Protein AF-A0A1A7ZN73-F1 (afdb_monomer_lite)

pLDDT: mean 72.62, std 24.09, range [37.47, 98.56]

InterPro domains:
  IPR001356 Homeodomain [PF00046] (1-51)
  IPR001356 Homeodomain [PS50071] (1-52)
  IPR001356 Homeodomain [SM00389] (1-56)
  IPR001356 Homeodomain [cd00086] (1-53)
  IPR009057 Homedomain-like superfamily [SSF46689] (1-52)
  IPR017970 Homeobox, conserved site [PS00027] (27-50)
  IPR020479 Homeodomain, metazoa [PR00024] (16-27)
  IPR020479 Homeodomain, metazoa [PR00024] (31-41)
  IPR020479 Homeodomain, metazoa [PR00024] (41-50)
  IPR046327 Homeobox protein Hox-A1/B1/D1 [PTHR45946] (1-82)

Foldseek 3Di:
DDPVLVVVLVVVCVVPLDDDPVRLVVSCVVSVHDSVVSVVVSVVVVVVVVVVVVVVVVVVVVVVVVVVVVPDDDDDDDDDDDDDDDDDDPDDDDDDPPPDDDDDPPPDDDD

Sequence (111 aa):
FTTKQLTELEKEFHFNKYLTRARRVEIAAALQLNETQVKIWFQNRRMKWKRSRKAKEQASTSNQAEKERLRSGGKTASDKSDDGRRGVNPDSRGADFALEDGEEVEDEEEE

Organism: Nothobranchius furzeri (NCBI:txid105023)

Structure (mmCIF, N/CA/C/O backbone):
data_AF-A0A1A7ZN73-F1
#
_entry.id   AF-A0A1A7ZN73-F1
#
loop_
_atom_site.group_PDB
_atom_site.id
_atom_site.type_symbol
_atom_site.label_atom_id
_atom_site.label_alt_id
_atom_site.label_comp_id
_atom_site.label_asym_id
_atom_site.label_entity_id
_atom_site.label_seq_id
_atom_site.pdbx_PDB_ins_code
_atom_site.Cartn_x
_atom_site.Cartn_y
_atom_site.Cartn_z
_atom_site.occupancy
_atom_site.B_iso_or_equiv
_atom_site.auth_seq_id
_atom_site.auth_comp_id
_atom_site.auth_asym_id
_atom_site.auth_atom_id
_atom_site.pdbx_PDB_model_num
ATOM 1 N N . PHE A 1 1 ? 7.526 -3.951 8.472 1.00 93.69 1 PHE A N 1
ATOM 2 C CA . PHE A 1 1 ? 6.294 -4.745 8.315 1.00 93.69 1 PHE A CA 1
ATOM 3 C C . PHE A 1 1 ? 6.612 -6.203 8.589 1.00 93.69 1 PHE A C 1
ATOM 5 O O . PHE A 1 1 ? 7.669 -6.655 8.163 1.00 93.69 1 PHE A O 1
ATOM 12 N N . THR A 1 2 ? 5.748 -6.917 9.303 1.00 98.06 2 THR A N 1
ATOM 13 C CA . THR A 1 2 ? 5.835 -8.375 9.480 1.00 98.06 2 THR A CA 1
ATOM 14 C C . THR A 1 2 ? 5.365 -9.099 8.216 1.00 98.06 2 THR A C 1
ATOM 16 O O . THR A 1 2 ? 4.683 -8.505 7.379 1.00 98.06 2 THR A O 1
ATOM 19 N N . THR A 1 3 ? 5.675 -10.392 8.081 1.00 97.44 3 THR A N 1
ATOM 20 C CA . THR A 1 3 ? 5.200 -11.206 6.948 1.00 97.44 3 THR A CA 1
ATOM 21 C C . THR A 1 3 ? 3.678 -11.165 6.829 1.00 97.44 3 THR A C 1
ATOM 23 O O . THR A 1 3 ? 3.165 -10.896 5.750 1.00 97.44 3 THR A O 1
ATOM 26 N N . LYS A 1 4 ? 2.955 -11.307 7.951 1.00 97.06 4 LYS A N 1
ATOM 27 C CA . LYS A 1 4 ? 1.487 -11.208 7.985 1.00 97.06 4 LYS A CA 1
ATOM 28 C C . LYS A 1 4 ? 0.988 -9.847 7.483 1.00 97.06 4 LYS A C 1
ATOM 30 O O . LYS A 1 4 ? 0.074 -9.803 6.669 1.00 97.06 4 LYS A O 1
ATOM 35 N N . GLN A 1 5 ? 1.598 -8.744 7.930 1.00 97.81 5 GLN A N 1
ATOM 36 C CA . GLN A 1 5 ? 1.221 -7.397 7.478 1.00 97.81 5 GLN A CA 1
ATOM 37 C C . GLN A 1 5 ? 1.430 -7.228 5.969 1.00 97.81 5 GLN A C 1
ATOM 39 O O . GLN A 1 5 ? 0.588 -6.645 5.297 1.00 97.81 5 GLN A O 1
ATOM 44 N N . LEU A 1 6 ? 2.535 -7.748 5.428 1.00 98.38 6 LEU A N 1
ATOM 45 C CA . LEU A 1 6 ? 2.807 -7.690 3.992 1.00 98.38 6 LEU A CA 1
ATOM 46 C C . LEU A 1 6 ? 1.794 -8.506 3.185 1.00 98.38 6 LEU A C 1
ATOM 48 O O . LEU A 1 6 ? 1.324 -8.015 2.165 1.00 98.38 6 LEU A O 1
ATOM 52 N N . THR A 1 7 ? 1.428 -9.704 3.647 1.00 98.19 7 THR A N 1
ATOM 53 C CA . THR A 1 7 ? 0.422 -10.544 2.983 1.00 98.19 7 THR A CA 1
ATOM 54 C C . THR A 1 7 ? -0.933 -9.845 2.901 1.00 98.19 7 THR A C 1
ATOM 56 O O . THR A 1 7 ? -1.533 -9.807 1.829 1.00 98.19 7 THR A O 1
ATOM 59 N N . GLU A 1 8 ? -1.389 -9.234 3.995 1.00 97.94 8 GLU A N 1
ATOM 60 C CA . GLU A 1 8 ? -2.661 -8.503 4.003 1.00 97.94 8 GLU A CA 1
ATOM 61 C C . GLU A 1 8 ? -2.606 -7.252 3.110 1.00 97.94 8 GLU A C 1
ATOM 63 O O . GLU A 1 8 ? -3.521 -7.013 2.324 1.00 97.94 8 GLU A O 1
ATOM 68 N N . LEU A 1 9 ? -1.504 -6.491 3.141 1.00 98.25 9 LEU A N 1
ATOM 69 C CA . LEU A 1 9 ? -1.304 -5.347 2.241 1.00 98.25 9 LEU A CA 1
ATOM 70 C C . LEU A 1 9 ? -1.287 -5.770 0.765 1.00 98.25 9 LEU A C 1
ATOM 72 O O . LEU A 1 9 ? -1.834 -5.074 -0.092 1.00 98.25 9 LEU A O 1
ATOM 76 N N . GLU A 1 10 ? -0.676 -6.912 0.445 1.00 98.25 10 GLU A N 1
ATOM 77 C CA . GLU A 1 10 ? -0.714 -7.466 -0.905 1.00 98.25 10 GLU A CA 1
ATOM 78 C C . GLU A 1 10 ? -2.120 -7.894 -1.299 1.00 98.25 10 GLU A C 1
ATOM 80 O O . GLU A 1 10 ? -2.537 -7.569 -2.408 1.00 98.25 10 GLU A O 1
ATOM 85 N N . LYS A 1 11 ? -2.866 -8.570 -0.425 1.00 97.81 11 LYS A N 1
ATOM 86 C CA . LYS A 1 11 ? -4.258 -8.958 -0.680 1.00 97.81 11 LYS A CA 1
ATOM 87 C C . LYS A 1 11 ? -5.123 -7.742 -1.021 1.00 97.81 11 LYS A C 1
ATOM 89 O O . LYS A 1 11 ? -5.790 -7.743 -2.054 1.00 97.81 11 LYS A O 1
ATOM 94 N N . GLU A 1 12 ? -5.030 -6.680 -0.226 1.00 97.50 12 GLU A N 1
ATOM 95 C CA . GLU A 1 12 ? -5.731 -5.418 -0.490 1.00 97.50 12 GLU A CA 1
ATOM 96 C C . GLU A 1 12 ? -5.287 -4.784 -1.810 1.00 97.50 12 GLU A C 1
ATOM 98 O O . GLU A 1 12 ? -6.123 -4.373 -2.610 1.00 97.50 12 GLU A O 1
ATOM 103 N N . PHE A 1 13 ? -3.983 -4.783 -2.109 1.00 98.00 13 PHE A N 1
ATOM 104 C CA . PHE A 1 13 ? -3.484 -4.284 -3.391 1.00 98.00 13 PHE A CA 1
ATOM 105 C C . PHE A 1 13 ? -4.008 -5.085 -4.588 1.00 98.00 13 PHE A C 1
ATOM 107 O O . PHE A 1 13 ? -4.164 -4.538 -5.683 1.00 98.00 13 PHE A O 1
ATOM 114 N N . HIS A 1 14 ? -4.254 -6.389 -4.436 1.00 97.19 14 HIS A N 1
ATOM 115 C CA . HIS A 1 14 ? -4.866 -7.189 -5.496 1.00 97.19 14 HIS A CA 1
ATOM 116 C C . HIS A 1 14 ? -6.302 -6.742 -5.763 1.00 97.19 14 HIS A C 1
ATOM 118 O O . HIS A 1 14 ? -6.632 -6.579 -6.938 1.00 97.19 14 HIS A O 1
ATOM 124 N N . PHE A 1 15 ? -7.070 -6.464 -4.706 1.00 96.62 15 PHE A N 1
ATOM 125 C CA . PHE A 1 15 ? -8.444 -5.972 -4.784 1.00 96.62 15 PHE A CA 1
ATOM 126 C C . PHE A 1 15 ? -8.532 -4.559 -5.376 1.00 96.62 15 PHE A C 1
ATOM 128 O O . PHE A 1 15 ? -9.264 -4.345 -6.336 1.00 96.62 15 PHE A O 1
ATOM 135 N N . ASN A 1 16 ? -7.734 -3.613 -4.872 1.00 95.12 16 ASN A N 1
ATOM 136 C CA . ASN A 1 16 ? -7.677 -2.249 -5.391 1.00 95.12 16 ASN A CA 1
ATOM 137 C C . ASN A 1 16 ? -6.228 -1.723 -5.420 1.00 95.12 16 ASN A C 1
ATOM 139 O O . ASN A 1 16 ? -5.493 -1.804 -4.437 1.00 95.12 16 ASN A O 1
ATOM 143 N N . LYS A 1 17 ? -5.788 -1.163 -6.558 1.00 96.50 17 LYS A N 1
ATOM 144 C CA . LYS A 1 17 ? -4.425 -0.603 -6.713 1.00 96.50 17 LYS A CA 1
ATOM 145 C C . LYS A 1 17 ? -4.252 0.730 -5.976 1.00 96.50 17 LYS A C 1
ATOM 147 O O . LYS A 1 17 ? -3.117 1.163 -5.726 1.00 96.50 17 LYS A O 1
ATOM 152 N N . TYR A 1 18 ? -5.359 1.371 -5.622 1.00 97.25 18 TYR A N 1
ATOM 153 C CA . TYR A 1 18 ? -5.433 2.629 -4.896 1.00 97.25 18 TYR A CA 1
ATOM 154 C C . TYR A 1 18 ? -6.286 2.442 -3.640 1.00 97.25 18 TYR A C 1
ATOM 156 O O . TYR A 1 18 ? -7.045 1.490 -3.524 1.00 97.25 18 TYR A O 1
ATOM 164 N N . LEU A 1 19 ? -6.098 3.311 -2.651 1.00 96.25 19 LEU A N 1
ATOM 165 C CA . LEU A 1 19 ? -6.860 3.256 -1.406 1.00 96.25 19 LEU A CA 1
ATOM 166 C C . LEU A 1 19 ? -7.607 4.566 -1.228 1.00 96.25 19 LEU A C 1
ATOM 168 O O . LEU A 1 19 ? -6.973 5.626 -1.273 1.00 96.25 19 LEU A O 1
ATOM 172 N N . THR A 1 20 ? -8.898 4.467 -0.921 1.00 97.00 20 THR A N 1
ATOM 173 C CA . THR A 1 20 ? -9.691 5.588 -0.408 1.00 97.00 20 THR A CA 1
ATOM 174 C C . THR A 1 20 ? -9.210 5.983 0.991 1.00 97.00 20 THR A C 1
ATOM 176 O O . THR A 1 20 ? -8.454 5.251 1.651 1.00 97.00 20 THR A O 1
ATOM 179 N N . ARG A 1 21 ? -9.629 7.160 1.473 1.00 96.62 21 ARG A N 1
ATOM 180 C CA . ARG A 1 21 ? -9.309 7.618 2.833 1.00 96.62 21 ARG A CA 1
ATOM 181 C C . ARG A 1 21 ? -9.822 6.630 3.881 1.00 96.62 21 ARG A C 1
ATOM 183 O O . ARG A 1 21 ? -9.026 6.191 4.709 1.00 96.62 21 ARG A O 1
ATOM 190 N N . ALA A 1 22 ? -11.097 6.250 3.795 1.00 96.88 22 ALA A N 1
ATOM 191 C CA . ALA A 1 22 ? -11.739 5.323 4.726 1.00 96.88 22 ALA A CA 1
ATOM 192 C C . ALA A 1 22 ? -11.013 3.972 4.771 1.00 96.88 22 ALA A C 1
ATOM 194 O O . ALA A 1 22 ? -10.590 3.523 5.836 1.00 96.88 22 ALA A O 1
ATOM 195 N N . ARG A 1 23 ? -10.733 3.379 3.601 1.00 97.06 23 ARG A N 1
ATOM 196 C CA . ARG A 1 23 ? -10.056 2.079 3.539 1.00 97.06 23 ARG A CA 1
ATOM 197 C C . ARG A 1 23 ? -8.641 2.121 4.117 1.00 97.06 23 ARG A C 1
ATOM 199 O O . ARG A 1 23 ? -8.183 1.155 4.722 1.00 97.06 23 ARG A O 1
ATOM 206 N N . ARG A 1 24 ? -7.935 3.246 3.965 1.00 98.06 24 ARG A N 1
ATOM 207 C CA . ARG A 1 24 ? -6.611 3.440 4.573 1.00 98.06 24 ARG A CA 1
ATOM 208 C C . ARG A 1 24 ? -6.673 3.400 6.098 1.00 98.06 24 ARG A C 1
ATOM 210 O O . ARG A 1 24 ? -5.807 2.759 6.691 1.00 98.06 24 ARG A O 1
ATOM 217 N N . VAL A 1 25 ? -7.673 4.047 6.699 1.00 98.25 25 VAL A N 1
ATOM 218 C CA . VAL A 1 25 ? -7.888 4.043 8.155 1.00 98.25 25 VAL A CA 1
ATOM 219 C C . VAL A 1 25 ? -8.171 2.616 8.637 1.00 98.25 25 VAL A C 1
ATOM 221 O O . VAL A 1 25 ? -7.529 2.153 9.577 1.00 98.25 25 VAL A O 1
ATOM 224 N N . GLU A 1 26 ? -9.059 1.886 7.953 1.00 97.94 26 GLU A N 1
ATOM 225 C CA . GLU A 1 26 ? -9.408 0.497 8.293 1.00 97.94 26 GLU A CA 1
ATOM 226 C C . GLU A 1 26 ? -8.190 -0.437 8.276 1.00 97.94 26 GLU A C 1
ATOM 228 O O . GLU A 1 26 ? -7.929 -1.154 9.244 1.00 97.94 26 GLU A O 1
ATOM 233 N N . ILE A 1 27 ? -7.411 -0.407 7.190 1.00 97.44 27 ILE A N 1
ATOM 234 C CA . ILE A 1 27 ? -6.225 -1.260 7.033 1.00 97.44 27 ILE A CA 1
ATOM 235 C C . ILE A 1 27 ? -5.158 -0.899 8.072 1.00 97.44 27 ILE A C 1
ATOM 237 O O . ILE A 1 27 ? -4.524 -1.786 8.645 1.00 97.44 27 ILE A O 1
ATOM 241 N N . ALA A 1 28 ? -4.951 0.395 8.324 1.00 98.19 28 ALA A N 1
ATOM 242 C CA . ALA A 1 28 ? -4.011 0.876 9.331 1.00 98.19 28 ALA A CA 1
ATOM 243 C C . ALA A 1 28 ? -4.363 0.335 10.726 1.00 98.19 28 ALA A C 1
ATOM 245 O O . ALA A 1 28 ? -3.500 -0.236 11.399 1.00 98.19 28 ALA A O 1
ATOM 246 N N . ALA A 1 29 ? -5.639 0.423 11.113 1.00 97.94 29 ALA A N 1
ATOM 247 C CA . ALA A 1 29 ? -6.129 -0.102 12.382 1.00 97.94 29 ALA A CA 1
ATOM 248 C C . ALA A 1 29 ? -5.977 -1.631 12.474 1.00 97.94 29 ALA A C 1
ATOM 250 O O . ALA A 1 29 ? -5.430 -2.137 13.455 1.00 97.94 29 ALA A O 1
ATOM 251 N N . ALA A 1 30 ? -6.384 -2.368 11.435 1.00 97.38 30 ALA A N 1
ATOM 252 C CA . ALA A 1 3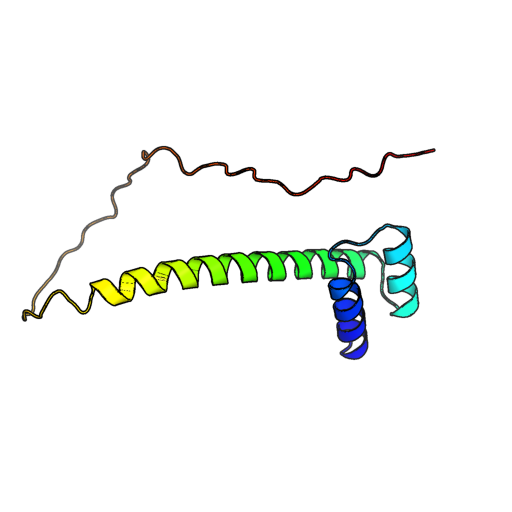0 ? -6.333 -3.832 11.417 1.00 97.38 30 ALA A CA 1
ATOM 253 C C . ALA A 1 30 ? -4.901 -4.392 11.481 1.00 97.38 30 ALA A C 1
ATOM 255 O O . ALA A 1 30 ? -4.661 -5.445 12.075 1.00 97.38 30 ALA A O 1
ATOM 256 N N . LEU A 1 31 ? -3.940 -3.695 10.869 1.00 97.38 31 LEU A N 1
ATOM 257 C CA . LEU A 1 31 ? -2.543 -4.126 10.801 1.00 97.38 31 LEU A CA 1
ATOM 258 C C . LEU A 1 31 ? -1.653 -3.511 11.883 1.00 97.38 31 LEU A C 1
ATOM 260 O O . LEU A 1 31 ? -0.467 -3.844 11.920 1.00 97.38 31 LEU A O 1
ATOM 264 N N . GLN A 1 32 ? -2.200 -2.652 12.751 1.00 97.81 32 GLN A N 1
ATOM 265 C CA . GLN A 1 32 ? -1.452 -1.867 13.741 1.00 97.81 32 GLN A CA 1
ATOM 266 C C . GLN A 1 32 ? -0.309 -1.068 13.094 1.00 97.81 32 GLN A C 1
ATOM 268 O O . GLN A 1 32 ? 0.848 -1.122 13.515 1.00 97.81 32 GLN A O 1
ATOM 273 N N . LEU A 1 33 ? -0.635 -0.358 12.015 1.00 97.44 33 LEU A N 1
ATOM 274 C CA . LEU A 1 33 ? 0.278 0.501 11.268 1.00 97.44 33 LEU A CA 1
ATOM 275 C C . LEU A 1 33 ? -0.255 1.929 11.245 1.00 97.44 33 LEU A C 1
ATOM 277 O O . LEU A 1 33 ? -1.453 2.162 11.345 1.00 97.44 33 LEU A O 1
ATOM 281 N N . ASN A 1 34 ? 0.633 2.892 11.027 1.00 98.12 34 ASN A N 1
ATOM 282 C CA . ASN A 1 34 ? 0.216 4.260 10.757 1.00 98.12 34 ASN A CA 1
ATOM 283 C C . ASN A 1 34 ? -0.321 4.382 9.329 1.00 98.12 34 ASN A C 1
ATOM 285 O O . ASN A 1 34 ? 0.214 3.794 8.384 1.00 98.12 34 ASN A O 1
ATOM 289 N N . GLU A 1 35 ? -1.308 5.251 9.138 1.00 98.00 35 GLU A N 1
ATOM 290 C CA . GLU A 1 35 ? -1.897 5.531 7.826 1.00 98.00 35 GLU A CA 1
ATOM 291 C C . GLU A 1 35 ? -0.856 5.960 6.786 1.00 98.00 35 GLU A C 1
ATOM 293 O O . GLU A 1 35 ? -0.915 5.571 5.618 1.00 98.00 35 GLU A O 1
ATOM 298 N N . THR A 1 36 ? 0.148 6.721 7.226 1.00 98.00 36 THR A N 1
ATOM 299 C CA . THR A 1 36 ? 1.290 7.132 6.405 1.00 98.00 36 THR A CA 1
ATOM 300 C C . THR A 1 36 ? 2.108 5.935 5.924 1.00 98.00 36 THR A C 1
ATOM 302 O O . THR A 1 36 ? 2.529 5.910 4.771 1.00 98.00 36 THR A O 1
ATOM 305 N N . GLN A 1 37 ? 2.302 4.911 6.760 1.00 98.38 37 GLN A N 1
ATOM 306 C CA . GLN A 1 37 ? 3.033 3.702 6.371 1.00 98.38 37 GLN A CA 1
ATOM 307 C C . GLN A 1 37 ? 2.261 2.914 5.310 1.00 98.38 37 GLN A C 1
ATOM 309 O O . GLN A 1 37 ? 2.859 2.476 4.327 1.00 98.38 37 GLN A O 1
ATOM 314 N N . VAL A 1 38 ? 0.938 2.797 5.466 1.00 98.06 38 VAL A N 1
ATOM 315 C CA . VAL A 1 38 ? 0.058 2.178 4.463 1.00 98.06 38 VAL A CA 1
ATOM 316 C C . VAL A 1 38 ? 0.097 2.978 3.154 1.00 98.06 38 VAL A C 1
ATOM 318 O O . VAL A 1 38 ? 0.302 2.403 2.084 1.00 98.06 38 VAL A O 1
ATOM 321 N N . LYS A 1 39 ? 0.012 4.316 3.225 1.00 97.94 39 LYS A N 1
ATOM 322 C CA . LYS A 1 39 ? 0.125 5.219 2.064 1.00 97.94 39 LYS A CA 1
ATOM 323 C C . LYS A 1 39 ? 1.444 5.014 1.311 1.00 97.94 39 LYS A C 1
ATOM 325 O O . LYS A 1 39 ? 1.425 4.809 0.098 1.00 97.94 39 LYS A O 1
ATOM 330 N N . ILE A 1 40 ? 2.576 5.039 2.017 1.00 98.50 40 ILE A N 1
ATOM 331 C CA . ILE A 1 40 ? 3.913 4.860 1.428 1.00 98.50 40 ILE A CA 1
ATOM 332 C C . ILE A 1 40 ? 4.052 3.462 0.821 1.00 98.50 40 ILE A C 1
ATOM 334 O O . ILE A 1 40 ? 4.566 3.316 -0.289 1.00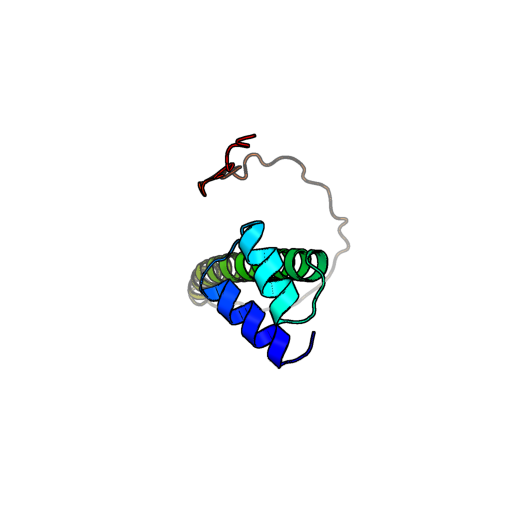 98.50 40 ILE A O 1
ATOM 338 N N . TRP A 1 41 ? 3.571 2.425 1.511 1.00 98.50 41 TRP A N 1
ATOM 339 C CA . TRP A 1 41 ? 3.639 1.064 0.992 1.00 98.50 41 TRP A CA 1
ATOM 340 C C . TRP A 1 41 ? 2.861 0.926 -0.323 1.00 98.50 41 TRP A C 1
ATOM 342 O O . TRP A 1 41 ? 3.409 0.406 -1.294 1.00 98.50 41 TRP A O 1
ATOM 352 N N . PHE A 1 42 ? 1.642 1.472 -0.411 1.00 98.56 42 PHE A N 1
ATOM 353 C CA . PHE A 1 42 ? 0.843 1.443 -1.643 1.00 98.56 42 PHE A CA 1
ATOM 354 C C . PHE A 1 42 ? 1.492 2.232 -2.787 1.00 98.56 42 PHE A C 1
ATOM 356 O O . PHE A 1 42 ? 1.495 1.766 -3.929 1.00 98.56 42 PHE A O 1
ATOM 363 N N . GLN A 1 43 ? 2.109 3.382 -2.499 1.00 98.44 43 GLN A N 1
ATOM 364 C CA . GLN A 1 43 ? 2.888 4.131 -3.493 1.00 98.44 43 GLN A CA 1
ATOM 365 C C . GLN A 1 43 ? 4.052 3.290 -4.035 1.00 98.44 43 GLN A C 1
ATOM 367 O O . GLN A 1 43 ? 4.180 3.104 -5.248 1.00 98.44 43 GLN A O 1
ATOM 372 N N . ASN A 1 44 ? 4.854 2.699 -3.148 1.00 98.19 44 ASN A N 1
ATOM 373 C CA . ASN A 1 44 ? 5.965 1.827 -3.529 1.00 98.19 44 ASN A CA 1
ATOM 374 C C . ASN A 1 44 ? 5.485 0.608 -4.325 1.00 98.19 44 ASN A C 1
ATOM 376 O O . ASN A 1 44 ? 6.102 0.219 -5.326 1.00 98.19 44 ASN A O 1
ATOM 380 N N . ARG A 1 45 ? 4.351 0.026 -3.922 1.00 98.19 45 ARG A N 1
ATOM 381 C CA . ARG A 1 45 ? 3.766 -1.135 -4.586 1.00 98.19 45 ARG A CA 1
ATOM 382 C C . ARG A 1 45 ? 3.320 -0.810 -6.009 1.00 98.19 45 ARG A C 1
ATOM 384 O O . ARG A 1 45 ? 3.670 -1.572 -6.918 1.00 98.19 45 ARG A O 1
ATOM 391 N N . ARG A 1 46 ? 2.651 0.331 -6.225 1.00 97.62 46 ARG A N 1
ATOM 392 C CA . ARG A 1 46 ? 2.293 0.833 -7.565 1.00 97.62 46 ARG A CA 1
ATOM 393 C C . ARG A 1 46 ? 3.525 1.090 -8.424 1.00 97.62 46 ARG A C 1
ATOM 395 O O . ARG A 1 46 ? 3.558 0.676 -9.581 1.00 97.62 46 ARG A O 1
ATOM 402 N N . MET A 1 47 ? 4.579 1.676 -7.857 1.00 97.12 47 MET A N 1
ATOM 403 C CA . MET A 1 47 ? 5.831 1.900 -8.588 1.00 97.12 47 MET A CA 1
ATOM 404 C C . MET A 1 47 ? 6.475 0.591 -9.058 1.00 97.12 47 MET A C 1
ATOM 406 O O . MET A 1 47 ? 6.973 0.524 -10.183 1.00 97.12 47 MET A O 1
ATOM 410 N N . LYS A 1 48 ? 6.465 -0.462 -8.231 1.00 95.25 48 LYS A N 1
ATOM 411 C CA . LYS A 1 48 ? 6.958 -1.793 -8.628 1.00 95.25 48 LYS A CA 1
ATOM 412 C C . LYS A 1 48 ? 6.078 -2.422 -9.711 1.00 95.25 48 LYS A C 1
ATOM 414 O O . LYS A 1 48 ? 6.600 -2.989 -10.666 1.00 95.25 48 LYS A O 1
ATOM 419 N N . TRP A 1 49 ? 4.758 -2.298 -9.586 1.00 94.25 49 TRP A N 1
ATOM 420 C CA . TRP A 1 49 ? 3.808 -2.808 -10.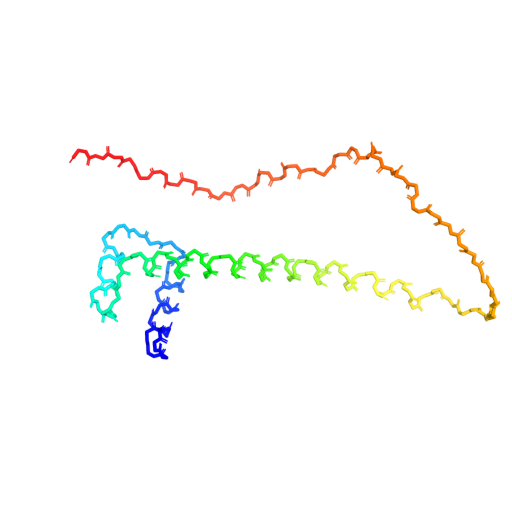577 1.00 94.25 49 TRP A CA 1
ATOM 421 C C . TRP A 1 49 ? 4.000 -2.148 -11.949 1.00 94.25 49 TRP A C 1
ATOM 423 O O . TRP A 1 49 ? 4.186 -2.853 -12.939 1.00 94.25 49 TRP A O 1
ATOM 433 N N . LYS A 1 50 ? 4.085 -0.811 -11.994 1.00 94.69 50 LYS A N 1
ATOM 434 C CA . LYS A 1 50 ? 4.346 -0.052 -13.227 1.00 94.69 50 LYS A CA 1
ATOM 435 C C . LYS A 1 50 ? 5.674 -0.447 -13.876 1.00 94.69 50 LYS A C 1
ATOM 437 O O . LYS A 1 50 ? 5.720 -0.703 -15.075 1.00 94.69 50 LYS A O 1
ATOM 442 N N . ARG A 1 51 ? 6.750 -0.552 -13.084 1.00 91.69 51 ARG A N 1
ATOM 443 C CA . ARG A 1 51 ? 8.069 -0.987 -13.582 1.00 91.69 51 ARG A CA 1
ATOM 444 C C . ARG A 1 51 ? 8.033 -2.399 -14.165 1.00 91.69 51 ARG A C 1
ATOM 446 O O . ARG A 1 51 ? 8.630 -2.638 -15.208 1.00 91.69 51 ARG A O 1
ATOM 453 N N . SER A 1 52 ? 7.302 -3.316 -13.533 1.00 88.06 52 SER A N 1
ATOM 454 C CA . SER A 1 52 ? 7.180 -4.688 -14.028 1.00 88.06 52 SER A CA 1
ATOM 455 C C . SER A 1 52 ? 6.421 -4.791 -15.354 1.00 88.06 52 SER A C 1
ATOM 457 O O . SER A 1 52 ? 6.721 -5.701 -16.119 1.00 88.06 52 SER A O 1
ATOM 459 N N . ARG A 1 53 ? 5.464 -3.898 -15.638 1.00 85.44 53 ARG A N 1
ATOM 460 C CA . ARG A 1 53 ? 4.745 -3.867 -16.926 1.00 85.44 53 ARG A CA 1
ATOM 461 C C . ARG A 1 53 ? 5.647 -3.378 -18.060 1.00 85.44 53 ARG A C 1
ATOM 463 O O . ARG A 1 53 ? 5.833 -4.108 -19.027 1.00 85.44 53 ARG A O 1
ATOM 470 N N . LYS A 1 54 ? 6.336 -2.250 -17.853 1.00 80.50 54 LYS A N 1
ATOM 471 C CA . LYS A 1 54 ? 7.303 -1.705 -18.824 1.00 80.50 54 LYS A CA 1
ATOM 472 C C . LYS A 1 54 ? 8.437 -2.682 -19.148 1.00 80.50 54 LYS A C 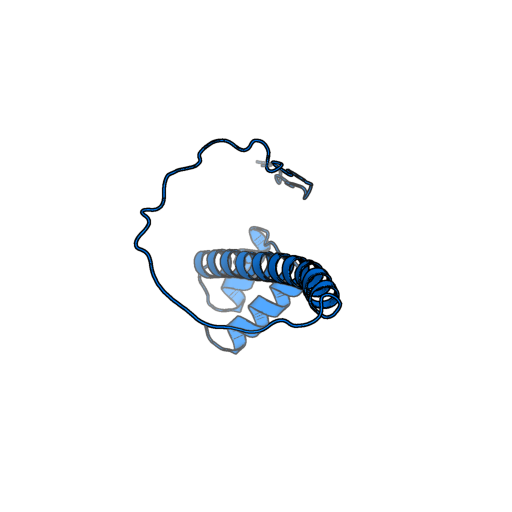1
ATOM 474 O O . LYS A 1 54 ? 8.837 -2.810 -20.298 1.00 80.50 54 LYS A O 1
ATOM 479 N N . ALA A 1 55 ? 8.936 -3.412 -18.148 1.00 77.56 55 ALA A N 1
ATOM 480 C CA . ALA A 1 55 ? 9.970 -4.424 -18.367 1.00 77.56 55 ALA A CA 1
ATOM 481 C C . ALA A 1 55 ? 9.480 -5.598 -19.235 1.00 77.56 55 ALA A C 1
ATOM 483 O O . ALA A 1 55 ? 10.246 -6.128 -20.034 1.00 77.56 55 ALA A O 1
ATOM 484 N N . LYS A 1 56 ? 8.206 -5.997 -19.106 1.00 74.56 56 LYS A N 1
ATOM 485 C CA . LYS A 1 56 ? 7.613 -7.040 -19.959 1.00 74.56 56 LYS A CA 1
ATOM 486 C C . LYS A 1 56 ? 7.443 -6.558 -21.398 1.00 74.56 56 LYS A C 1
ATOM 488 O O . LYS A 1 56 ? 7.761 -7.309 -22.311 1.00 74.56 56 LYS A O 1
ATOM 493 N N . GLU A 1 57 ? 7.018 -5.312 -21.586 1.00 70.06 57 GLU A N 1
ATOM 494 C CA . GLU A 1 57 ? 6.888 -4.682 -22.908 1.00 70.06 57 GLU A CA 1
ATOM 495 C C . GLU A 1 57 ? 8.252 -4.570 -23.618 1.00 70.06 57 GLU A C 1
ATOM 497 O O . GLU A 1 57 ? 8.382 -4.931 -24.787 1.00 70.06 57 GLU A O 1
ATOM 502 N N . GLN A 1 58 ? 9.308 -4.179 -22.896 1.00 63.22 58 GLN A N 1
ATOM 503 C CA . GLN A 1 58 ? 10.676 -4.120 -23.435 1.00 63.22 58 GLN A CA 1
ATOM 504 C C . GLN A 1 58 ? 11.280 -5.507 -23.721 1.00 63.22 58 GLN A C 1
ATOM 506 O O . GLN A 1 58 ? 12.046 -5.674 -24.671 1.00 63.22 58 GLN A O 1
ATOM 511 N N . ALA A 1 59 ? 10.927 -6.525 -22.931 1.00 60.91 59 ALA A N 1
ATOM 512 C CA . ALA A 1 59 ? 11.343 -7.901 -23.199 1.00 60.91 59 ALA A CA 1
ATOM 513 C C . ALA A 1 59 ? 10.652 -8.479 -24.447 1.00 60.91 59 ALA A C 1
ATOM 515 O O . ALA A 1 59 ? 11.282 -9.208 -25.215 1.00 60.91 59 ALA A O 1
ATOM 516 N N . SER A 1 60 ? 9.385 -8.126 -24.700 1.00 57.59 60 SER A N 1
ATOM 517 C CA . SER A 1 60 ? 8.692 -8.536 -25.928 1.00 57.59 60 SER A CA 1
ATOM 518 C C . SER A 1 60 ? 9.265 -7.894 -27.193 1.00 57.59 60 SER A C 1
ATOM 520 O O . SER A 1 60 ? 9.300 -8.557 -28.225 1.00 57.59 60 SER A O 1
ATOM 522 N N . THR A 1 61 ? 9.777 -6.659 -27.126 1.00 55.56 61 THR A N 1
ATOM 523 C CA . THR A 1 61 ? 10.406 -5.998 -28.284 1.00 55.56 61 THR A CA 1
ATOM 524 C C . THR A 1 61 ? 11.852 -6.452 -28.518 1.00 55.56 61 THR A C 1
ATOM 526 O O . THR A 1 61 ? 12.276 -6.562 -29.667 1.00 55.56 61 THR A O 1
ATOM 529 N N . SER A 1 62 ? 12.602 -6.814 -27.468 1.00 50.66 62 SER A N 1
ATOM 530 C CA . SER A 1 62 ? 13.968 -7.358 -27.615 1.00 50.66 62 SER A CA 1
ATOM 531 C C . SER A 1 62 ? 14.018 -8.760 -28.234 1.00 50.66 62 SER A C 1
ATOM 533 O O . SER A 1 62 ? 14.957 -9.062 -28.970 1.00 50.66 62 SER A O 1
ATOM 535 N N . ASN A 1 63 ? 12.995 -9.600 -28.032 1.00 44.06 63 ASN A N 1
ATOM 536 C CA . ASN A 1 63 ? 12.935 -10.933 -28.652 1.00 44.06 63 ASN A CA 1
ATOM 537 C C . ASN A 1 63 ? 12.801 -10.902 -30.188 1.00 44.06 63 ASN A C 1
ATOM 539 O O . ASN A 1 63 ? 13.078 -11.906 -30.846 1.00 44.06 63 ASN A O 1
ATOM 543 N N . GLN A 1 64 ? 12.408 -9.770 -30.782 1.00 45.75 64 GLN A N 1
ATOM 544 C CA . GLN A 1 64 ? 12.374 -9.614 -32.239 1.00 45.75 64 GLN A CA 1
ATOM 545 C C . GLN A 1 64 ? 13.754 -9.253 -32.816 1.00 45.75 64 GLN A C 1
ATOM 547 O O . GLN A 1 64 ? 14.085 -9.688 -33.918 1.00 45.75 64 GLN A O 1
ATOM 552 N N . ALA A 1 65 ? 14.597 -8.552 -32.049 1.00 47.88 65 ALA A N 1
ATOM 553 C CA . ALA A 1 65 ? 15.946 -8.172 -32.467 1.00 47.88 65 ALA A CA 1
ATOM 554 C C . ALA A 1 65 ? 16.947 -9.342 -32.430 1.00 47.88 65 ALA A C 1
ATOM 556 O O . ALA A 1 65 ? 17.923 -9.337 -33.175 1.00 47.88 65 ALA A O 1
ATOM 557 N N . GLU A 1 66 ? 16.723 -10.373 -31.609 1.00 47.25 66 GLU A N 1
ATOM 558 C CA . GLU A 1 66 ? 17.632 -11.529 -31.534 1.00 47.25 66 GLU A CA 1
ATOM 559 C C . GLU A 1 66 ? 17.462 -12.501 -32.720 1.00 47.25 66 GLU A C 1
ATOM 561 O O . GLU A 1 66 ? 18.429 -13.116 -33.173 1.00 47.25 66 GLU A O 1
ATOM 566 N N . LYS A 1 67 ? 16.258 -12.577 -33.309 1.00 43.91 67 LYS A N 1
ATOM 567 C CA . LYS A 1 67 ? 15.961 -13.485 -34.433 1.00 43.91 67 LYS A CA 1
ATOM 568 C C . LYS A 1 67 ? 16.518 -13.003 -35.784 1.00 43.91 67 LYS A C 1
ATOM 570 O O . LYS A 1 67 ? 16.684 -13.819 -36.690 1.00 43.91 67 LYS A O 1
ATOM 575 N N . GLU A 1 68 ? 16.862 -11.720 -35.923 1.00 46.56 68 GLU A N 1
ATOM 576 C CA . GLU A 1 68 ? 17.547 -11.193 -37.119 1.00 46.56 68 GLU A CA 1
ATOM 577 C C . GLU A 1 68 ? 19.072 -11.385 -37.084 1.00 46.56 68 GLU A C 1
ATOM 579 O O . GLU A 1 68 ? 19.694 -11.553 -38.133 1.00 46.56 68 GLU A O 1
ATOM 584 N N . ARG A 1 69 ? 19.688 -11.463 -35.895 1.00 49.00 69 ARG A N 1
ATOM 585 C CA . ARG A 1 69 ? 21.154 -11.591 -35.756 1.00 49.00 69 ARG A CA 1
ATOM 586 C C . ARG A 1 69 ? 21.689 -12.974 -36.130 1.00 49.00 69 ARG A C 1
ATOM 588 O O . ARG A 1 69 ? 22.877 -13.113 -36.397 1.00 49.00 69 ARG A O 1
ATOM 595 N N . LEU A 1 70 ? 20.821 -13.984 -36.200 1.00 47.56 70 LEU A N 1
ATOM 596 C CA . LEU A 1 70 ? 21.179 -15.350 -36.600 1.00 47.56 70 LEU A CA 1
ATOM 597 C C 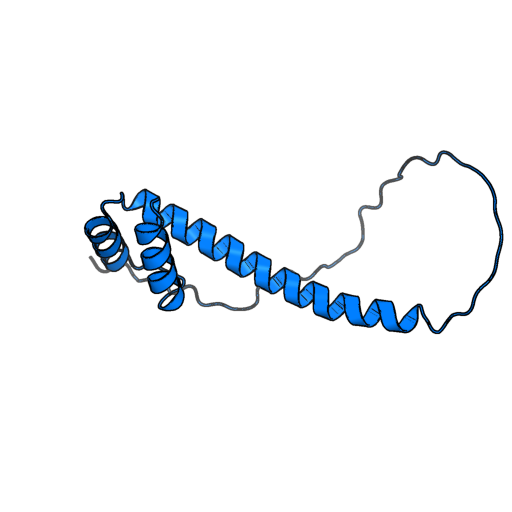. LEU A 1 70 ? 21.101 -15.588 -38.122 1.00 47.56 70 LEU A C 1
ATOM 599 O O . LEU A 1 70 ? 21.478 -16.664 -38.581 1.00 47.56 70 LEU A O 1
ATOM 603 N N . ARG A 1 71 ? 20.633 -14.611 -38.922 1.00 48.22 71 ARG A N 1
ATOM 604 C CA . ARG A 1 71 ? 20.580 -14.715 -40.398 1.00 48.22 71 ARG A CA 1
ATOM 605 C C . ARG A 1 71 ? 21.786 -14.104 -41.117 1.00 48.22 71 ARG A C 1
ATOM 607 O O . ARG A 1 71 ? 22.050 -14.489 -42.254 1.00 48.22 71 ARG A O 1
ATOM 614 N N . SER A 1 72 ? 22.534 -13.192 -40.498 1.00 47.19 72 SER A N 1
ATOM 615 C CA . SER A 1 72 ? 23.747 -12.625 -41.100 1.00 47.19 72 SER A CA 1
ATOM 616 C C . SER A 1 72 ? 24.977 -13.413 -40.652 1.00 47.19 72 SER A C 1
ATOM 618 O O . SER A 1 72 ? 25.478 -13.235 -39.542 1.00 47.19 72 SER A O 1
ATOM 620 N N . GLY A 1 73 ? 25.412 -14.316 -41.529 1.00 37.47 73 GLY A N 1
ATOM 621 C CA . GLY A 1 73 ? 26.540 -15.218 -41.346 1.00 37.47 73 GLY A CA 1
ATOM 622 C C . GLY A 1 73 ? 27.875 -14.553 -41.001 1.00 37.47 73 GLY A C 1
ATOM 623 O O . GLY A 1 73 ? 28.095 -13.356 -41.185 1.00 37.47 73 GLY A O 1
ATOM 624 N N . GLY A 1 74 ? 28.762 -15.398 -40.477 1.00 45.94 74 GLY A N 1
ATOM 625 C CA . GLY A 1 74 ? 30.036 -15.022 -39.890 1.00 45.94 74 GLY A CA 1
ATOM 626 C C . GLY A 1 74 ? 31.041 -14.351 -40.824 1.00 45.94 74 GLY A C 1
ATOM 627 O O . GLY A 1 74 ? 31.053 -14.547 -42.039 1.00 45.94 74 GLY A O 1
ATOM 628 N N . LYS A 1 75 ? 31.946 -13.604 -40.190 1.00 42.81 75 LYS A N 1
ATOM 629 C CA . LYS A 1 75 ? 33.286 -13.284 -40.678 1.00 42.81 75 LYS A CA 1
ATOM 630 C C . LYS A 1 75 ? 34.165 -12.844 -39.504 1.00 42.81 75 LYS A C 1
ATOM 632 O O . LYS A 1 75 ? 33.702 -12.265 -38.529 1.00 42.81 75 LYS A O 1
ATOM 637 N N . THR A 1 76 ? 35.416 -13.247 -39.619 1.00 39.59 76 THR A N 1
ATOM 638 C CA . THR A 1 76 ? 36.523 -13.279 -38.662 1.00 39.59 76 THR A CA 1
ATOM 639 C C . THR A 1 76 ? 37.229 -11.930 -38.457 1.00 39.59 76 THR A C 1
ATOM 641 O O . THR A 1 76 ? 37.091 -11.046 -39.295 1.00 39.59 76 THR A O 1
ATOM 644 N N . ALA A 1 77 ? 38.128 -11.915 -37.460 1.00 41.81 77 ALA A N 1
ATOM 645 C CA . ALA A 1 77 ? 39.386 -11.147 -37.361 1.00 41.81 77 ALA A CA 1
ATOM 646 C C . ALA A 1 77 ? 39.399 -9.824 -36.552 1.00 41.81 77 ALA A C 1
ATOM 648 O O . ALA A 1 77 ? 38.864 -8.804 -36.960 1.00 41.81 77 ALA A O 1
ATOM 649 N N . SER A 1 78 ? 40.060 -9.917 -35.388 1.00 44.25 78 SER A N 1
ATOM 650 C CA . SER A 1 78 ? 41.141 -9.067 -34.842 1.00 44.25 78 SER A CA 1
ATOM 651 C C . SER A 1 78 ? 41.288 -7.577 -35.210 1.00 44.25 78 SER A C 1
ATOM 653 O O . SER A 1 78 ? 41.403 -7.237 -36.381 1.00 44.25 78 SER A O 1
ATOM 655 N N . ASP A 1 79 ? 41.604 -6.804 -34.158 1.00 38.47 79 ASP A N 1
ATOM 656 C CA . ASP A 1 79 ? 42.688 -5.796 -34.048 1.00 38.47 79 ASP A CA 1
ATOM 657 C C . ASP A 1 79 ? 42.285 -4.320 -33.801 1.00 38.47 79 ASP A C 1
ATOM 659 O O . ASP A 1 79 ? 41.597 -3.698 -34.598 1.00 38.47 79 ASP A O 1
ATOM 663 N N . LYS A 1 80 ? 42.839 -3.811 -32.686 1.00 47.75 80 LYS A N 1
ATOM 664 C CA . LYS A 1 80 ? 43.292 -2.447 -32.329 1.00 47.75 80 LYS A CA 1
ATOM 665 C C . LYS A 1 80 ? 42.353 -1.222 -32.268 1.00 47.75 80 LYS A C 1
ATOM 667 O O . LYS A 1 80 ? 41.724 -0.830 -33.235 1.00 47.75 80 LYS A O 1
ATOM 672 N N . SER A 1 81 ? 42.485 -0.573 -31.098 1.00 45.34 81 SER A N 1
ATOM 673 C CA . SER A 1 81 ? 42.690 0.865 -30.819 1.00 45.34 81 SER A CA 1
ATOM 674 C C . SER A 1 81 ? 41.673 1.897 -31.315 1.00 45.34 81 SER A C 1
ATOM 676 O O . SER A 1 81 ? 41.432 1.999 -32.506 1.00 45.34 81 SER A O 1
ATOM 678 N N . ASP A 1 82 ? 41.200 2.762 -30.410 1.00 46.09 82 ASP A N 1
ATOM 679 C CA . ASP A 1 82 ? 41.553 4.199 -30.389 1.00 46.09 82 ASP A CA 1
ATOM 680 C C . ASP A 1 82 ? 40.637 5.004 -29.443 1.00 46.09 82 ASP A C 1
ATOM 682 O O . ASP A 1 82 ? 39.443 4.737 -29.300 1.00 46.09 82 ASP A O 1
ATOM 686 N N . ASP A 1 83 ? 41.252 5.970 -28.765 1.00 49.75 83 ASP A N 1
ATOM 687 C CA . ASP A 1 83 ? 40.673 6.930 -27.830 1.00 49.75 83 ASP A CA 1
ATOM 688 C C . ASP A 1 83 ? 39.842 7.974 -28.592 1.00 49.75 83 ASP A C 1
ATOM 690 O O . ASP A 1 83 ? 40.363 8.752 -29.383 1.00 49.75 83 ASP A O 1
ATOM 694 N N . GLY A 1 84 ? 38.531 8.013 -28.346 1.00 45.00 84 GLY A N 1
ATOM 695 C CA . GLY A 1 84 ? 37.623 8.922 -29.043 1.00 45.00 84 GLY A CA 1
ATOM 696 C C . GLY A 1 84 ? 36.556 9.480 -28.118 1.00 45.00 84 GLY A C 1
ATOM 697 O O . GLY A 1 84 ? 35.508 8.872 -27.903 1.00 45.00 84 GLY A O 1
ATOM 698 N N . ARG A 1 85 ? 36.837 10.658 -27.558 1.00 46.59 85 ARG A N 1
ATOM 699 C CA . ARG A 1 85 ? 35.939 11.477 -26.734 1.00 46.59 85 ARG A CA 1
ATOM 700 C C . ARG A 1 85 ? 34.507 11.506 -27.286 1.00 46.59 85 ARG A C 1
ATOM 702 O O . ARG A 1 85 ? 34.274 11.878 -28.432 1.00 46.59 85 ARG A O 1
ATOM 709 N N . ARG A 1 86 ? 33.546 11.175 -26.417 1.00 48.94 86 ARG A N 1
ATOM 710 C CA . ARG A 1 86 ? 32.098 11.284 -26.653 1.00 48.94 86 ARG A CA 1
ATOM 711 C C . ARG A 1 86 ? 31.720 12.737 -26.964 1.00 48.94 86 ARG A C 1
ATOM 713 O O . ARG A 1 86 ? 31.557 13.547 -26.055 1.00 48.94 86 ARG A O 1
ATOM 720 N N . GLY A 1 87 ? 31.601 13.044 -28.253 1.00 42.31 87 GLY A N 1
ATOM 721 C CA . GLY A 1 87 ? 30.974 14.255 -28.769 1.00 42.31 87 GLY A CA 1
ATOM 722 C C . GLY A 1 87 ? 29.452 14.180 -28.632 1.00 42.31 87 GLY A C 1
ATOM 723 O O . GLY A 1 87 ? 28.832 13.159 -28.917 1.00 42.31 87 GLY A O 1
ATOM 724 N N . VAL A 1 88 ? 28.882 15.270 -28.135 1.00 50.41 88 VAL A N 1
ATOM 725 C CA . VAL A 1 88 ? 27.470 15.493 -27.812 1.00 50.41 88 VAL A CA 1
ATOM 726 C C . VAL A 1 88 ? 26.612 15.560 -29.084 1.00 50.41 88 VAL A C 1
ATOM 728 O O . VAL A 1 88 ? 26.928 16.324 -29.988 1.00 50.41 88 VAL A O 1
ATOM 731 N N . ASN A 1 89 ? 25.496 14.823 -29.117 1.00 46.97 89 ASN A N 1
ATOM 732 C CA . ASN A 1 89 ? 24.381 15.029 -30.051 1.00 46.97 89 ASN A CA 1
ATOM 733 C C . ASN A 1 89 ? 23.137 15.441 -29.244 1.00 46.97 89 ASN A C 1
ATOM 735 O O . ASN A 1 89 ? 22.578 14.587 -28.553 1.00 46.97 89 ASN A O 1
ATOM 739 N N . PRO A 1 90 ? 22.678 16.703 -29.309 1.00 55.78 90 PRO A N 1
ATOM 740 C CA . PRO A 1 90 ? 21.414 17.128 -28.738 1.00 55.78 90 PRO A CA 1
ATOM 741 C C . PRO A 1 90 ? 20.504 17.676 -29.849 1.00 55.78 90 PRO A C 1
ATOM 743 O O . PRO A 1 90 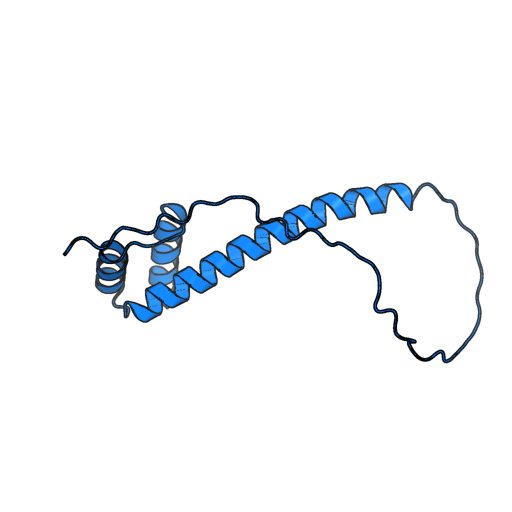? 20.244 18.868 -29.882 1.00 55.78 90 PRO A O 1
ATOM 746 N N . ASP A 1 91 ? 20.060 16.840 -30.787 1.00 55.50 91 ASP A N 1
ATOM 747 C CA . ASP A 1 91 ? 18.827 17.101 -31.548 1.00 55.50 91 ASP A CA 1
ATOM 748 C C . ASP A 1 91 ? 18.384 15.830 -32.275 1.00 55.50 91 ASP A C 1
ATOM 750 O O . ASP A 1 91 ? 18.904 15.459 -33.324 1.00 55.50 91 ASP A O 1
ATOM 754 N N . SER A 1 92 ? 17.414 15.135 -31.697 1.00 48.16 92 SER A N 1
ATOM 755 C CA . SER A 1 92 ? 16.484 14.286 -32.439 1.00 48.16 92 SER A CA 1
ATOM 756 C C . SER A 1 92 ? 15.192 14.245 -31.641 1.00 48.16 92 SER A C 1
ATOM 758 O O . SER A 1 92 ? 14.940 13.353 -30.839 1.00 48.16 92 SER A O 1
ATOM 760 N N . ARG A 1 93 ? 14.443 15.338 -31.797 1.00 50.88 93 ARG A N 1
ATOM 761 C CA . ARG A 1 93 ? 13.018 15.332 -32.130 1.00 50.88 93 ARG A CA 1
ATOM 762 C C . ARG A 1 93 ? 12.256 14.054 -31.758 1.00 50.88 93 ARG A C 1
ATOM 764 O O . ARG A 1 93 ? 12.362 13.041 -32.439 1.00 50.88 93 ARG A O 1
ATOM 771 N N . GLY A 1 94 ? 11.362 14.215 -30.786 1.00 49.31 94 GLY A N 1
ATOM 772 C CA . GLY A 1 94 ? 10.070 13.534 -30.796 1.00 49.31 94 GLY A CA 1
ATOM 773 C C . GLY A 1 94 ? 10.079 12.102 -30.285 1.00 49.31 94 GLY A C 1
ATOM 774 O O . GLY A 1 94 ? 9.781 11.189 -31.042 1.00 49.31 94 GLY A O 1
ATOM 775 N N . ALA A 1 95 ? 10.331 11.925 -28.988 1.00 50.81 95 ALA A N 1
ATOM 776 C CA . ALA A 1 95 ? 9.704 10.829 -28.260 1.00 50.81 95 ALA A CA 1
ATOM 777 C C . ALA A 1 95 ? 8.427 11.388 -27.626 1.00 50.81 95 ALA A C 1
ATOM 779 O O . ALA A 1 95 ? 8.465 12.063 -26.596 1.00 50.81 95 ALA A O 1
ATOM 780 N N . ASP A 1 96 ? 7.345 11.236 -28.383 1.00 42.84 96 ASP A N 1
ATOM 781 C CA . ASP A 1 96 ? 5.990 11.001 -27.906 1.00 42.84 96 ASP A CA 1
ATOM 782 C C . ASP A 1 96 ? 5.815 11.096 -26.383 1.00 42.84 96 ASP A C 1
ATOM 784 O O . ASP A 1 96 ? 6.041 10.176 -25.598 1.00 42.84 96 ASP A O 1
ATOM 788 N N . PHE A 1 97 ? 5.332 12.259 -25.966 1.00 45.94 97 PHE A N 1
ATOM 789 C CA . PHE A 1 97 ? 4.552 12.404 -24.752 1.00 45.94 97 PHE A CA 1
ATOM 790 C C . PHE A 1 97 ? 3.244 11.624 -24.960 1.00 45.94 97 PHE A C 1
ATOM 792 O O . PHE A 1 97 ? 2.207 12.204 -25.267 1.00 45.94 97 PHE A O 1
ATOM 799 N N . ALA A 1 98 ? 3.305 10.293 -24.869 1.00 47.09 98 ALA A N 1
ATOM 800 C CA . ALA A 1 98 ? 2.127 9.441 -24.808 1.00 47.09 98 ALA A CA 1
ATOM 801 C C . ALA A 1 98 ? 1.500 9.602 -23.416 1.00 47.09 98 ALA A C 1
ATOM 803 O O . ALA A 1 98 ? 1.686 8.794 -22.501 1.00 47.09 98 ALA A O 1
ATOM 804 N N . LEU A 1 99 ? 0.809 10.731 -23.250 1.00 53.38 99 LEU A N 1
ATOM 805 C CA . LEU A 1 99 ? -0.296 10.862 -22.321 1.00 53.38 99 LEU A CA 1
ATOM 806 C C . LEU A 1 99 ? -1.399 9.952 -22.864 1.00 53.38 99 LEU A C 1
ATOM 808 O O . LEU A 1 99 ? -2.201 10.359 -23.696 1.00 53.38 99 LEU A O 1
ATOM 812 N N . GLU A 1 100 ? -1.374 8.688 -22.458 1.00 50.38 100 GLU A N 1
ATOM 813 C CA . GLU A 1 100 ? -2.446 7.753 -22.766 1.00 50.38 100 GLU A CA 1
ATOM 814 C C . GLU A 1 100 ? -2.991 7.192 -21.454 1.00 50.38 100 GLU A C 1
ATOM 816 O O . GLU A 1 100 ? -2.401 6.324 -20.810 1.00 50.38 100 GLU A O 1
ATOM 821 N N . ASP A 1 101 ? -4.073 7.854 -21.053 1.00 55.59 101 ASP A N 1
ATOM 822 C CA . ASP A 1 101 ? -5.313 7.294 -20.530 1.00 55.59 101 ASP A CA 1
ATOM 823 C C . ASP A 1 101 ? -5.247 6.422 -19.265 1.00 55.59 101 ASP A C 1
ATOM 825 O O . ASP A 1 101 ? -4.725 5.304 -19.225 1.00 55.59 101 ASP A O 1
ATOM 829 N N . GLY A 1 102 ? -5.834 6.960 -18.197 1.00 44.84 102 GLY A N 1
ATOM 830 C CA . GLY A 1 102 ? -6.033 6.246 -16.945 1.00 44.84 102 GLY A CA 1
ATOM 831 C C . GLY A 1 102 ? -6.600 7.131 -15.845 1.00 44.84 102 GLY A C 1
ATOM 832 O O . GLY A 1 102 ? -5.959 7.256 -14.807 1.00 44.84 102 GLY A O 1
ATOM 833 N N . GLU A 1 103 ? -7.756 7.739 -16.126 1.00 45.38 103 GLU A N 1
ATOM 834 C CA . GLU A 1 103 ? -8.804 8.135 -15.172 1.00 45.38 103 GLU A CA 1
ATOM 835 C C . GLU A 1 103 ? -8.304 8.713 -13.831 1.00 45.38 103 GLU A C 1
ATOM 837 O O . GLU A 1 103 ? -8.155 8.018 -12.821 1.00 45.38 103 GLU A O 1
ATOM 842 N N . GLU A 1 104 ? -8.066 10.026 -13.814 1.00 46.12 104 GLU A N 1
ATOM 843 C CA . GLU A 1 104 ? -8.152 10.807 -12.582 1.00 46.12 104 GLU A CA 1
ATOM 844 C C . GLU A 1 104 ? -9.627 10.863 -12.173 1.00 46.12 104 GLU A C 1
ATOM 846 O O . GLU A 1 104 ? -10.379 11.727 -12.609 1.00 46.12 104 GLU A O 1
ATOM 851 N N . VAL A 1 105 ? -10.059 9.913 -11.343 1.00 50.59 105 VAL A N 1
ATOM 852 C CA . VAL A 1 105 ? -11.191 10.158 -10.444 1.00 50.59 105 VAL A CA 1
ATOM 853 C C . VAL A 1 105 ? -10.655 11.067 -9.343 1.00 50.59 105 VAL A C 1
ATOM 855 O O . VAL A 1 105 ? -10.088 10.614 -8.345 1.00 50.59 105 VAL A O 1
ATOM 858 N N . GLU A 1 106 ? -10.724 12.371 -9.597 1.00 52.81 106 GLU A N 1
ATOM 859 C CA . GLU A 1 106 ? -10.787 13.364 -8.534 1.00 52.81 106 GLU A CA 1
ATOM 860 C C . GLU A 1 106 ? -12.114 13.106 -7.809 1.00 52.81 106 GLU A C 1
ATOM 862 O O . GLU A 1 106 ? -13.182 13.384 -8.343 1.00 52.81 106 GLU A O 1
ATOM 867 N N . ASP A 1 107 ? -12.060 12.467 -6.635 1.00 45.50 107 ASP A N 1
ATOM 868 C CA . ASP A 1 107 ? -13.200 12.488 -5.719 1.00 45.50 107 ASP A CA 1
ATOM 869 C C . ASP A 1 107 ? -13.437 13.961 -5.364 1.00 45.50 107 ASP A C 1
ATOM 871 O O . ASP A 1 107 ? -12.593 14.594 -4.719 1.00 45.50 107 ASP A O 1
ATOM 875 N N . GLU A 1 108 ? -14.558 14.487 -5.854 1.00 56.22 108 GLU A N 1
ATOM 876 C CA . GLU A 1 108 ? -15.123 15.774 -5.477 1.00 56.22 108 GLU A CA 1
ATOM 877 C C . GLU A 1 108 ? -15.150 15.876 -3.943 1.00 56.22 108 GLU A C 1
ATOM 879 O O . GLU A 1 108 ? -15.643 14.990 -3.239 1.00 56.22 108 GLU A O 1
ATOM 884 N N . GLU A 1 109 ? -14.567 16.953 -3.416 1.00 57.41 109 GLU A N 1
ATOM 885 C CA . GLU A 1 109 ? -14.791 17.371 -2.037 1.00 57.41 109 GLU A CA 1
ATOM 886 C C . GLU A 1 109 ? -16.276 17.743 -1.893 1.00 57.41 109 GLU A C 1
ATOM 888 O O . GLU A 1 109 ? -16.690 18.807 -2.348 1.00 57.41 109 GLU A O 1
ATOM 893 N N . GLU A 1 110 ? -17.079 16.890 -1.253 1.00 53.84 110 GLU A N 1
ATOM 894 C CA . GLU A 1 110 ? -18.328 17.324 -0.618 1.00 53.84 110 GLU A CA 1
ATOM 895 C C . GLU A 1 110 ? -18.099 17.499 0.894 1.00 53.84 110 GLU A C 1
ATOM 897 O O . GLU A 1 110 ? -17.769 16.546 1.604 1.00 53.84 110 GLU A O 1
ATOM 902 N N . GLU A 1 111 ? -18.206 18.777 1.280 1.00 49.19 111 GLU A N 1
ATOM 903 C CA . GLU A 1 111 ? -18.408 19.454 2.582 1.00 49.19 111 GLU A CA 1
ATOM 904 C C . GLU A 1 111 ? -18.244 18.677 3.908 1.00 49.19 111 GLU A C 1
ATOM 906 O O . GLU A 1 111 ? -19.024 17.742 4.207 1.00 49.19 111 GLU A O 1
#

Secondary structure (DSSP, 8-state):
--HHHHHHHHHHHHH-SS--HHHHHHHHHHHT--HHHHHHHHHHHHHHHHHHHHHHHHHHHHHHHHHHHTTS---------------------------------------

Radius of gyration: 24.17 Å; chains: 1; bounding box: 62×35×55 Å